Protein AF-A0A969T3J3-F1 (afdb_monomer_lite)

Sequence (54 aa):
MFFLITIVGHSQSGFIRGTVFDDNNGESLPGSTVAVDGTTLGTITDLDGNLILK

Secondary structure (DSSP, 8-state):
--------PPP----EEEE-B-TTT--B-TT-EEE-TTSS-EEE--TTSEEEE-

Structure (mmCIF, N/CA/C/O backbone):
data_AF-A0A969T3J3-F1
#
_entry.id   AF-A0A969T3J3-F1
#
loop_
_atom_site.group_PDB
_atom_site.id
_atom_site.type_symbol
_atom_site.label_atom_id
_atom_site.label_alt_id
_atom_site.label_comp_id
_atom_site.label_asym_id
_atom_site.label_entity_id
_atom_site.label_seq_id
_atom_site.pdbx_PDB_ins_code
_atom_site.Cartn_x
_atom_site.Cartn_y
_atom_site.Cartn_z
_atom_site.occupancy
_atom_site.B_iso_or_equiv
_atom_site.auth_seq_id
_atom_site.auth_comp_id
_atom_site.auth_asym_id
_atom_site.auth_atom_id
_atom_site.pdbx_PDB_model_num
ATOM 1 N N . MET A 1 1 ? -24.475 -24.451 40.136 1.00 52.09 1 MET A N 1
ATOM 2 C CA . MET A 1 1 ? -23.820 -23.152 39.876 1.00 52.09 1 MET A CA 1
ATOM 3 C C . MET A 1 1 ? -23.071 -23.284 38.555 1.00 52.09 1 MET A C 1
ATOM 5 O O . MET A 1 1 ? -22.079 -23.996 38.523 1.00 52.09 1 MET A O 1
ATOM 9 N N . PHE A 1 2 ? -23.593 -22.737 37.456 1.00 55.22 2 PHE A N 1
ATOM 10 C CA . PHE A 1 2 ? -22.958 -22.824 36.133 1.00 55.22 2 PHE A CA 1
ATOM 11 C C . PHE A 1 2 ? -22.084 -21.575 35.958 1.00 55.22 2 PHE A C 1
ATOM 13 O O . PHE A 1 2 ? -22.604 -20.464 36.018 1.00 55.22 2 PHE A O 1
ATOM 20 N N . PHE A 1 3 ? -20.765 -21.742 35.849 1.00 63.38 3 PHE A N 1
ATOM 21 C CA . PHE A 1 3 ? -19.817 -20.630 35.745 1.00 63.38 3 PHE A CA 1
ATOM 22 C C . PHE A 1 3 ? -19.543 -20.350 34.262 1.00 63.38 3 PHE A C 1
ATOM 24 O O . PHE A 1 3 ? -19.084 -21.236 33.543 1.00 63.38 3 PHE A O 1
ATOM 31 N N . LEU A 1 4 ? -19.868 -19.142 33.796 1.00 68.50 4 LEU A N 1
ATOM 32 C CA . LEU A 1 4 ? -19.675 -18.712 32.412 1.00 68.50 4 LEU A CA 1
ATOM 33 C C . LEU A 1 4 ? -18.373 -17.901 32.330 1.00 68.50 4 LEU A C 1
ATOM 35 O O . LEU A 1 4 ? -18.281 -16.823 32.910 1.00 68.50 4 LEU A O 1
ATOM 39 N N . ILE A 1 5 ? -17.361 -18.427 31.639 1.00 79.19 5 ILE A N 1
ATOM 40 C CA . ILE A 1 5 ? -16.105 -17.715 31.367 1.00 79.19 5 ILE A CA 1
ATOM 41 C C . ILE A 1 5 ? -16.239 -17.006 30.020 1.00 79.19 5 ILE A C 1
ATOM 43 O O . ILE A 1 5 ? -16.379 -17.650 28.981 1.00 79.19 5 ILE A O 1
ATOM 47 N N . THR A 1 6 ? -16.190 -15.676 30.030 1.00 72.62 6 THR A N 1
ATOM 48 C CA . THR A 1 6 ? -16.034 -14.863 28.820 1.00 72.62 6 THR A CA 1
ATOM 49 C C . THR A 1 6 ? -14.578 -14.890 28.375 1.00 72.62 6 THR A C 1
ATOM 51 O O . THR A 1 6 ? -13.704 -14.339 29.043 1.00 72.62 6 THR A O 1
ATOM 54 N N . ILE A 1 7 ? -14.322 -15.517 27.230 1.00 79.75 7 ILE A N 1
ATOM 55 C CA . ILE A 1 7 ? -13.070 -15.360 26.488 1.00 79.75 7 ILE A CA 1
ATOM 56 C C . ILE A 1 7 ? -12.976 -13.923 25.963 1.00 79.75 7 ILE A C 1
ATOM 58 O O . ILE A 1 7 ? -13.835 -13.466 25.211 1.00 79.75 7 ILE A O 1
ATOM 62 N N . VAL A 1 8 ? -11.937 -13.198 26.376 1.00 78.25 8 VAL A N 1
ATOM 63 C CA . VAL A 1 8 ? -11.605 -11.884 25.817 1.00 78.25 8 VAL A CA 1
ATOM 64 C C . VAL A 1 8 ? -11.012 -12.117 24.426 1.00 78.25 8 VAL A C 1
ATOM 66 O O . VAL A 1 8 ? -9.939 -12.701 24.296 1.00 78.25 8 VAL A O 1
ATOM 69 N N . GLY A 1 9 ? -11.725 -11.710 23.375 1.00 73.06 9 GLY A N 1
ATOM 70 C CA . GLY A 1 9 ? -11.210 -11.734 22.007 1.00 73.06 9 GLY A CA 1
ATOM 71 C C . GLY A 1 9 ? -10.272 -10.551 21.771 1.00 73.06 9 GLY A C 1
ATOM 72 O O . GLY A 1 9 ? -10.696 -9.402 21.871 1.00 73.06 9 GLY A O 1
ATOM 73 N N . HIS A 1 10 ? -9.004 -10.813 21.460 1.00 74.06 10 HIS A N 1
ATOM 74 C CA . HIS A 1 10 ? -8.070 -9.775 21.021 1.00 74.06 10 HIS A CA 1
ATOM 75 C C . HIS A 1 10 ? -8.306 -9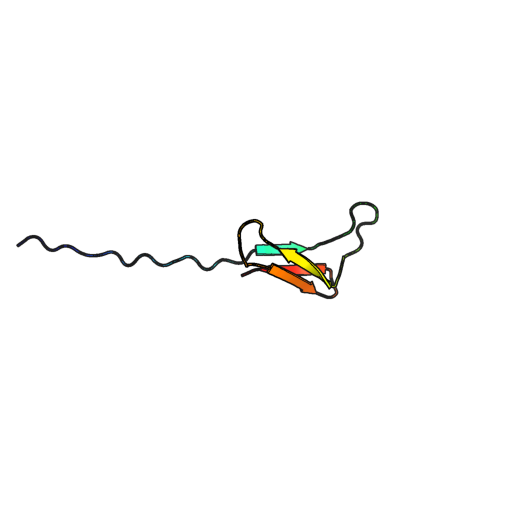.458 19.537 1.00 74.06 10 HIS A C 1
ATOM 77 O O . HIS A 1 10 ? -8.328 -10.368 18.708 1.00 74.06 10 HIS A O 1
ATOM 83 N N . SER A 1 11 ? -8.454 -8.176 19.187 1.00 72.19 11 SER A N 1
ATOM 84 C CA . SER A 1 11 ? -8.369 -7.742 17.787 1.00 72.19 11 SER A CA 1
ATOM 85 C C . SER A 1 11 ? -6.920 -7.868 17.309 1.00 72.19 11 SER A C 1
ATOM 87 O O . SER A 1 11 ? -5.993 -7.482 18.025 1.00 72.19 11 SER A O 1
ATOM 89 N N . GLN A 1 12 ? -6.716 -8.429 16.119 1.00 73.25 12 GLN A N 1
ATOM 90 C CA . GLN A 1 12 ? -5.389 -8.610 15.538 1.00 73.25 12 GLN A CA 1
ATOM 91 C C . GLN A 1 12 ? -4.958 -7.290 14.892 1.00 73.25 12 GLN A C 1
ATOM 93 O O . GLN A 1 12 ? -5.572 -6.852 13.923 1.00 73.25 12 GLN A O 1
ATOM 98 N N . SER A 1 13 ? -3.909 -6.651 15.414 1.00 73.62 13 SER A N 1
ATOM 99 C CA . SER A 1 13 ? -3.250 -5.551 14.705 1.00 73.62 13 SER A CA 1
ATOM 100 C C . SER A 1 13 ? -2.218 -6.149 13.751 1.00 73.62 13 SER A C 1
ATOM 102 O O . SER A 1 13 ? -1.268 -6.801 14.188 1.00 73.62 13 SER A O 1
ATOM 104 N N . GLY A 1 14 ? -2.452 -5.979 12.452 1.00 85.88 14 GLY A N 1
ATOM 105 C CA . GLY A 1 14 ? -1.549 -6.387 11.381 1.00 85.88 14 GLY A CA 1
ATOM 106 C C . GLY A 1 14 ? -0.993 -5.177 10.638 1.00 85.88 14 GLY A C 1
ATOM 107 O O . GLY A 1 14 ? -1.433 -4.054 10.853 1.00 85.88 14 GLY A O 1
ATOM 108 N N . PHE A 1 15 ? -0.024 -5.412 9.757 1.00 91.19 15 PHE A N 1
ATOM 109 C CA . PHE A 1 15 ? 0.502 -4.385 8.862 1.00 91.19 15 PHE A CA 1
ATOM 110 C C . PHE A 1 15 ? 0.506 -4.916 7.432 1.00 91.19 15 PHE A C 1
ATOM 112 O O . PHE A 1 15 ? 0.970 -6.035 7.202 1.00 91.19 15 PHE A O 1
ATOM 119 N N . ILE A 1 16 ? 0.051 -4.110 6.474 1.00 92.75 16 ILE A N 1
ATOM 120 C CA . ILE A 1 16 ? 0.259 -4.368 5.046 1.00 92.75 16 ILE A CA 1
ATOM 121 C C . ILE A 1 16 ? 1.546 -3.657 4.637 1.00 92.75 16 ILE A C 1
ATOM 123 O O . ILE A 1 16 ? 1.717 -2.464 4.888 1.00 92.75 16 ILE A O 1
ATOM 127 N N . ARG A 1 17 ? 2.466 -4.402 4.025 1.00 95.12 17 ARG A N 1
ATOM 128 C CA . ARG A 1 17 ? 3.716 -3.878 3.471 1.00 95.12 17 ARG A CA 1
ATOM 129 C C . ARG A 1 17 ? 3.749 -4.126 1.975 1.00 95.12 17 ARG A C 1
ATOM 131 O O . ARG A 1 17 ? 3.276 -5.164 1.519 1.00 95.12 17 ARG A O 1
ATOM 138 N N . GLY A 1 18 ? 4.339 -3.198 1.240 1.00 95.81 18 GLY A N 1
ATOM 139 C CA . GLY A 1 18 ? 4.510 -3.321 -0.199 1.00 95.81 18 GLY A CA 1
ATOM 140 C C . GLY A 1 18 ? 5.389 -2.215 -0.759 1.00 95.81 18 GLY A C 1
ATOM 141 O O . GLY A 1 18 ? 5.834 -1.336 -0.021 1.00 95.81 18 GLY A O 1
ATOM 142 N N . THR A 1 19 ? 5.597 -2.269 -2.067 1.00 97.00 19 THR A N 1
ATOM 143 C CA . THR A 1 19 ? 6.362 -1.286 -2.835 1.00 97.00 19 THR A CA 1
ATOM 144 C C . THR A 1 19 ? 5.540 -0.918 -4.063 1.00 97.00 19 THR A C 1
ATOM 146 O O . THR A 1 19 ? 4.962 -1.800 -4.698 1.00 97.00 19 THR A O 1
ATOM 149 N N . VAL A 1 20 ? 5.458 0.372 -4.377 1.00 97.25 20 VAL A N 1
ATOM 150 C CA . VAL A 1 20 ? 4.774 0.887 -5.568 1.00 97.25 20 VAL A CA 1
ATOM 151 C C . VAL A 1 20 ? 5.827 1.262 -6.604 1.00 97.25 20 VAL A C 1
ATOM 153 O O . VAL A 1 20 ? 6.759 2.004 -6.293 1.00 97.25 20 VAL A O 1
ATOM 156 N N . PHE A 1 21 ? 5.669 0.760 -7.824 1.00 97.06 21 PHE A N 1
ATOM 157 C CA . PHE A 1 21 ? 6.566 1.009 -8.949 1.00 97.06 21 PHE A CA 1
ATOM 158 C C . PHE A 1 21 ? 5.771 1.117 -10.258 1.00 97.06 21 PHE A C 1
ATOM 160 O O . PHE A 1 21 ? 4.642 0.626 -10.336 1.00 97.06 21 PHE A O 1
ATOM 167 N N . ASP A 1 22 ? 6.339 1.777 -11.266 1.00 97.31 22 ASP A N 1
ATOM 168 C CA . ASP A 1 22 ? 5.770 1.844 -12.615 1.00 97.31 22 ASP A CA 1
ATOM 169 C C . ASP A 1 22 ? 6.010 0.527 -13.367 1.00 97.31 22 ASP A C 1
ATOM 171 O O . ASP A 1 22 ? 7.116 -0.013 -13.378 1.00 97.31 22 ASP A O 1
ATOM 175 N N . ASP A 1 23 ? 4.967 -0.002 -14.001 1.00 97.25 23 ASP A N 1
ATOM 176 C CA . ASP A 1 23 ? 4.998 -1.311 -14.664 1.00 97.25 23 ASP A CA 1
ATOM 177 C C . ASP A 1 23 ? 5.876 -1.335 -15.93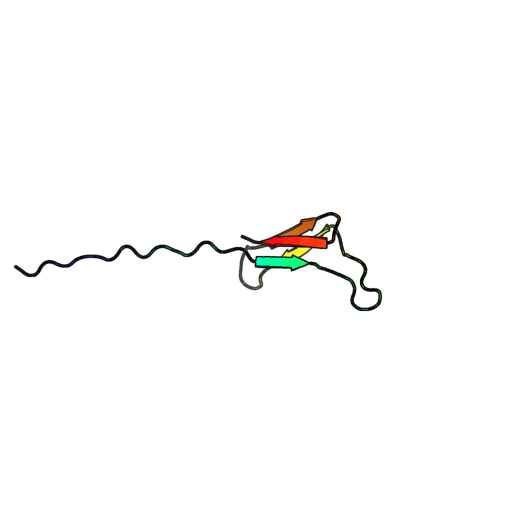0 1.00 97.25 23 ASP A C 1
ATOM 179 O O . ASP A 1 23 ? 6.437 -2.368 -16.288 1.00 97.25 23 ASP A O 1
ATOM 183 N N . ASN A 1 24 ? 6.043 -0.198 -16.613 1.00 97.75 24 ASN A N 1
ATOM 184 C CA . ASN A 1 24 ? 6.753 -0.146 -17.892 1.00 97.75 24 ASN A CA 1
ATOM 185 C C . ASN A 1 24 ? 8.272 -0.131 -17.720 1.00 97.75 24 ASN A C 1
ATOM 187 O O . ASN A 1 24 ? 8.994 -0.654 -18.572 1.00 97.75 24 ASN A O 1
ATOM 191 N N . ASN A 1 25 ? 8.762 0.523 -16.664 1.00 96.81 25 ASN A N 1
ATOM 192 C CA . ASN A 1 25 ? 10.194 0.743 -16.450 1.00 96.81 25 ASN A CA 1
ATOM 193 C C . ASN A 1 25 ? 10.717 0.214 -15.101 1.00 96.81 25 ASN A C 1
ATOM 195 O O . ASN A 1 25 ? 11.932 0.143 -14.921 1.00 96.81 25 ASN A O 1
ATOM 199 N N . GLY A 1 26 ? 9.836 -0.196 -14.183 1.00 95.50 26 GLY A N 1
ATOM 200 C CA . GLY A 1 26 ? 10.200 -0.709 -12.863 1.00 95.50 26 GLY A CA 1
ATOM 201 C C . GLY A 1 26 ? 10.679 0.357 -11.874 1.00 95.50 26 GLY A C 1
ATOM 202 O O . GLY A 1 26 ? 11.238 0.002 -10.837 1.00 95.50 26 GLY A O 1
ATOM 203 N N . GLU A 1 27 ? 10.507 1.646 -12.169 1.00 97.31 27 GLU A N 1
ATOM 204 C CA . GLU A 1 27 ? 10.926 2.728 -11.278 1.00 97.31 27 GLU A CA 1
ATOM 205 C C . GLU A 1 27 ? 10.001 2.830 -10.062 1.00 97.31 27 GLU A C 1
ATOM 207 O O . GLU A 1 27 ? 8.776 2.836 -10.192 1.00 97.31 27 GLU A O 1
ATOM 212 N N . SER A 1 28 ? 10.588 2.947 -8.868 1.00 96.88 28 SER A N 1
ATOM 213 C CA . SER A 1 28 ? 9.840 3.201 -7.636 1.00 96.88 28 SER A CA 1
ATOM 214 C C . SER A 1 28 ? 9.070 4.518 -7.709 1.00 96.88 28 SER A C 1
ATOM 216 O O . SER A 1 28 ? 9.583 5.523 -8.200 1.00 96.88 28 SER A O 1
ATOM 218 N N . LEU A 1 29 ? 7.857 4.533 -7.151 1.00 97.06 29 LEU A N 1
ATOM 219 C CA . LEU A 1 29 ? 6.972 5.698 -7.160 1.00 97.06 29 LEU A CA 1
ATOM 220 C C . LEU A 1 29 ? 6.842 6.321 -5.759 1.00 97.06 29 LEU A C 1
ATOM 222 O O . LEU A 1 29 ? 5.903 5.990 -5.020 1.00 97.06 29 LEU A O 1
ATOM 226 N N . PRO A 1 30 ? 7.754 7.233 -5.373 1.00 97.19 30 PRO A N 1
ATOM 227 C CA . PRO A 1 30 ? 7.702 7.918 -4.087 1.00 97.19 30 PRO A C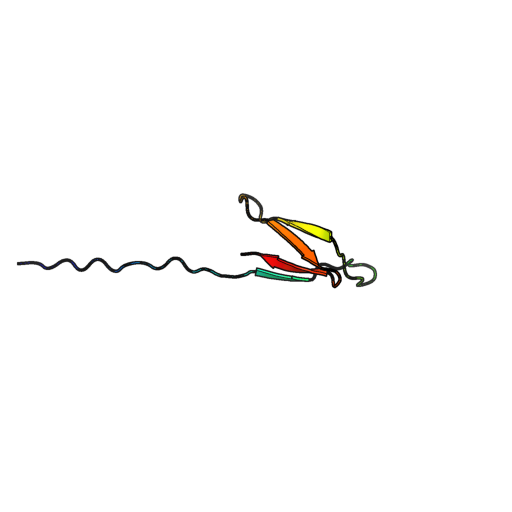A 1
ATOM 228 C C . PRO A 1 30 ? 6.557 8.934 -4.012 1.00 97.19 30 PRO A C 1
ATOM 230 O O . PRO A 1 30 ? 6.186 9.554 -5.008 1.00 97.19 30 PRO A O 1
ATOM 233 N N . GLY A 1 31 ? 6.000 9.134 -2.814 1.00 96.62 31 GLY A N 1
ATOM 234 C CA . GLY A 1 31 ? 4.900 10.082 -2.591 1.00 96.62 31 GLY A CA 1
ATOM 235 C C . GLY A 1 31 ? 3.538 9.633 -3.140 1.00 96.62 31 GLY A C 1
ATOM 236 O O . GLY A 1 31 ? 2.581 10.409 -3.124 1.00 96.62 31 GLY A O 1
ATOM 237 N N . SER A 1 32 ? 3.424 8.387 -3.599 1.00 96.94 32 SER A N 1
ATOM 238 C CA . SER A 1 32 ? 2.168 7.803 -4.068 1.00 96.94 32 SER A CA 1
ATOM 239 C C . SER A 1 32 ? 1.227 7.552 -2.896 1.00 96.94 32 SER A C 1
ATOM 241 O O . SER A 1 32 ? 1.628 7.010 -1.867 1.00 96.94 32 SER A O 1
ATOM 243 N N . THR A 1 33 ? -0.045 7.921 -3.056 1.00 96.75 33 THR A N 1
ATOM 244 C CA . THR A 1 33 ? -1.085 7.631 -2.061 1.00 96.75 33 THR A CA 1
ATOM 245 C C . THR A 1 33 ? -1.640 6.230 -2.284 1.00 96.75 33 THR A C 1
ATOM 247 O O . THR A 1 33 ? -2.076 5.902 -3.384 1.00 96.75 33 THR A O 1
ATOM 250 N N . VAL A 1 34 ? -1.670 5.421 -1.226 1.00 96.06 34 VAL A N 1
ATOM 251 C CA . VAL A 1 34 ? -2.267 4.083 -1.221 1.00 96.06 34 VAL A CA 1
ATOM 252 C C . VAL A 1 34 ? -3.392 4.059 -0.201 1.00 96.06 34 VAL A C 1
ATOM 254 O O . VAL A 1 34 ? -3.175 4.384 0.963 1.00 96.06 34 VAL A O 1
ATOM 257 N N . ALA A 1 35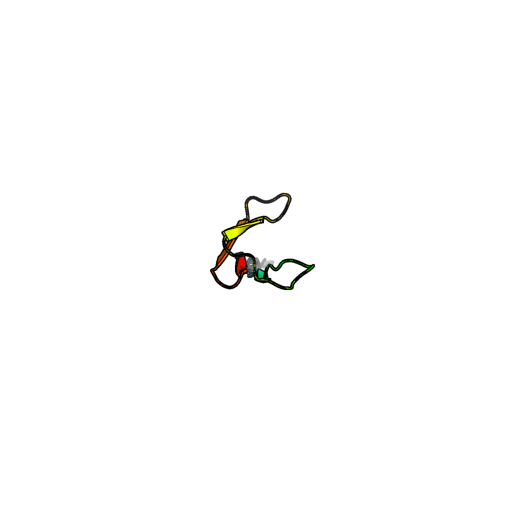 ? -4.589 3.670 -0.629 1.00 95.75 35 ALA A N 1
ATOM 258 C CA . ALA A 1 35 ? -5.778 3.603 0.213 1.00 95.75 35 ALA A CA 1
ATOM 259 C C . ALA A 1 35 ? -6.438 2.226 0.107 1.00 95.75 35 ALA A C 1
ATOM 261 O O . ALA A 1 35 ? -6.402 1.594 -0.950 1.00 95.75 35 ALA A O 1
ATOM 262 N N . VAL A 1 36 ? -7.048 1.771 1.200 1.00 94.25 36 VAL A N 1
ATOM 263 C CA . VAL A 1 36 ? -7.865 0.553 1.207 1.00 94.25 36 VAL A CA 1
ATOM 264 C C . VAL A 1 36 ? -9.312 0.947 0.975 1.00 94.25 36 VAL A C 1
ATOM 266 O O . VAL A 1 36 ? -9.919 1.637 1.800 1.00 94.25 36 VAL A O 1
ATOM 269 N N . ASP A 1 37 ? -9.847 0.497 -0.156 1.00 95.38 37 ASP A N 1
ATOM 270 C CA . ASP A 1 37 ? -11.209 0.808 -0.570 1.00 95.38 37 ASP A CA 1
ATOM 271 C C . ASP A 1 37 ? -12.241 0.409 0.497 1.00 95.38 37 ASP A C 1
ATOM 273 O O . ASP A 1 37 ? -12.103 -0.602 1.190 1.00 95.38 37 ASP A O 1
ATOM 277 N N . GLY A 1 38 ? -13.260 1.249 0.667 1.00 95.38 38 GLY A N 1
ATOM 278 C CA . GLY A 1 38 ? -14.283 1.088 1.702 1.00 95.38 38 GLY A CA 1
ATOM 279 C C . GLY A 1 38 ? -13.822 1.358 3.142 1.00 95.38 38 GLY A C 1
ATOM 280 O O . GLY A 1 38 ? -14.606 1.157 4.070 1.00 95.38 38 GLY A O 1
ATOM 281 N N . THR A 1 39 ? -12.590 1.830 3.363 1.00 93.44 39 THR A N 1
ATOM 282 C CA . THR A 1 39 ? -12.076 2.198 4.694 1.00 93.44 39 THR A CA 1
ATOM 283 C C . THR A 1 39 ? -11.542 3.631 4.719 1.00 93.44 39 THR A C 1
ATOM 285 O O . THR A 1 39 ? -11.434 4.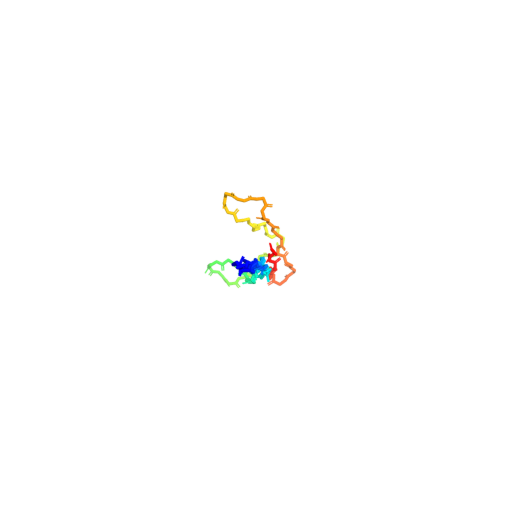297 3.694 1.00 93.44 39 THR A O 1
ATOM 288 N N . THR A 1 40 ? -11.172 4.118 5.904 1.00 94.00 40 THR A N 1
ATOM 289 C CA . THR A 1 40 ? -10.410 5.368 6.060 1.00 94.00 40 THR A CA 1
ATOM 290 C C . THR A 1 40 ? -8.901 5.124 6.147 1.00 94.00 40 THR A C 1
ATOM 292 O O . THR A 1 40 ? -8.156 6.035 6.507 1.00 94.00 40 THR A O 1
ATOM 295 N N . LEU A 1 41 ? -8.444 3.891 5.903 1.00 93.88 41 LEU A N 1
ATOM 296 C CA . LEU A 1 41 ? -7.035 3.532 5.978 1.00 93.88 41 LEU A CA 1
ATOM 297 C C . LEU A 1 41 ? -6.341 3.914 4.674 1.00 93.88 41 LEU A C 1
ATOM 299 O O . LEU A 1 41 ? -6.702 3.45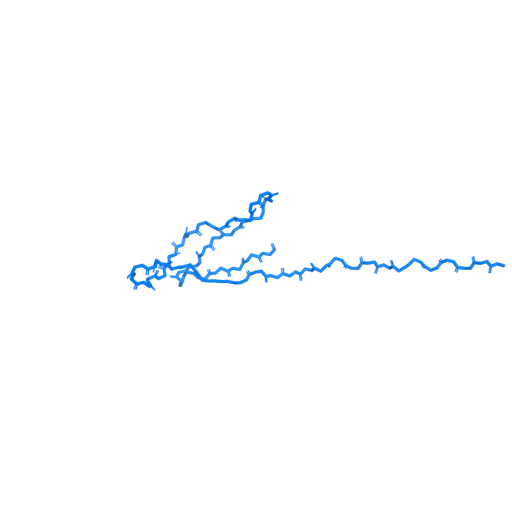7 3.588 1.00 93.88 41 LEU A O 1
ATOM 303 N N . GLY A 1 42 ? -5.305 4.731 4.807 1.00 94.94 42 GLY A N 1
ATOM 304 C CA . GLY A 1 42 ? -4.403 5.073 3.723 1.00 94.94 42 GLY A CA 1
ATOM 305 C C . GLY A 1 42 ? -3.014 5.411 4.247 1.00 94.94 42 GLY A C 1
ATOM 306 O O . GLY A 1 42 ? -2.826 5.693 5.431 1.00 94.94 42 GLY A O 1
ATOM 307 N N . THR A 1 43 ? -2.032 5.343 3.361 1.00 96.44 43 THR A N 1
ATOM 308 C CA . THR A 1 43 ? -0.635 5.679 3.628 1.00 96.44 43 THR A CA 1
ATOM 309 C C . THR A 1 43 ? -0.002 6.286 2.377 1.00 96.44 43 THR A C 1
ATOM 311 O O . THR A 1 43 ? -0.607 6.298 1.303 1.00 96.44 43 THR A O 1
ATOM 314 N N . ILE A 1 44 ? 1.207 6.814 2.521 1.00 97.00 44 ILE A N 1
ATOM 315 C CA . ILE A 1 44 ? 1.987 7.411 1.435 1.00 97.00 44 ILE A CA 1
ATOM 316 C C . ILE A 1 44 ? 3.307 6.647 1.337 1.00 97.00 44 ILE A C 1
ATOM 318 O O . ILE A 1 44 ? 3.873 6.269 2.365 1.00 97.00 44 ILE A O 1
ATOM 322 N N . THR A 1 45 ? 3.781 6.397 0.117 1.00 97.56 45 THR A N 1
ATOM 323 C CA . THR A 1 45 ? 5.067 5.726 -0.108 1.00 97.56 45 THR A CA 1
ATOM 324 C C . THR A 1 45 ? 6.260 6.611 0.258 1.00 97.56 45 THR A C 1
ATOM 326 O O . THR A 1 45 ? 6.221 7.834 0.094 1.00 97.56 45 THR A O 1
ATOM 329 N N . ASP A 1 46 ? 7.335 5.992 0.748 1.00 97.19 46 ASP A N 1
ATOM 330 C CA . ASP A 1 46 ? 8.612 6.656 1.027 1.00 97.19 46 ASP A CA 1
ATOM 331 C C . ASP A 1 46 ? 9.441 6.919 -0.248 1.00 97.19 46 ASP A C 1
ATOM 333 O O . ASP A 1 46 ? 8.955 6.747 -1.365 1.00 97.19 46 ASP A O 1
ATOM 337 N N . LEU A 1 47 ? 10.694 7.364 -0.087 1.00 97.19 47 LEU A N 1
ATOM 338 C CA . LEU A 1 47 ? 11.594 7.700 -1.200 1.00 97.19 47 LEU A CA 1
ATOM 339 C C . LEU A 1 47 ? 11.946 6.506 -2.100 1.00 97.19 47 LEU A C 1
ATOM 341 O O . LEU A 1 47 ? 12.263 6.713 -3.268 1.00 97.19 47 LEU A O 1
ATOM 345 N N . ASP A 1 48 ? 11.852 5.284 -1.579 1.00 96.31 48 ASP A N 1
ATOM 346 C CA . ASP A 1 48 ? 12.129 4.047 -2.309 1.00 96.31 48 ASP A CA 1
ATOM 347 C C . ASP A 1 48 ? 10.835 3.406 -2.850 1.00 96.31 48 ASP A C 1
ATOM 349 O O . ASP A 1 48 ? 10.860 2.303 -3.401 1.00 96.31 48 ASP A O 1
ATOM 353 N N . GLY A 1 49 ? 9.688 4.081 -2.705 1.00 96.81 49 GLY A N 1
ATOM 354 C CA . GLY A 1 49 ? 8.375 3.576 -3.105 1.00 96.81 49 GLY A CA 1
ATOM 355 C C . GLY A 1 49 ? 7.768 2.580 -2.112 1.00 96.81 49 GLY A C 1
ATOM 356 O O . GLY A 1 49 ? 6.715 2.006 -2.398 1.00 96.81 49 GLY A O 1
ATOM 357 N N . ASN A 1 50 ? 8.389 2.354 -0.950 1.00 97.69 50 ASN A N 1
ATOM 358 C CA . ASN A 1 50 ? 7.893 1.403 0.040 1.00 97.69 50 ASN A CA 1
ATOM 359 C C . ASN A 1 50 ? 6.757 2.005 0.866 1.00 97.69 50 ASN A C 1
ATOM 361 O O . ASN A 1 50 ? 6.716 3.206 1.132 1.00 97.69 50 ASN A O 1
ATOM 365 N N . LEU A 1 51 ? 5.844 1.151 1.323 1.00 97.19 51 LEU A N 1
ATOM 366 C CA . LEU A 1 51 ? 4.741 1.539 2.192 1.00 97.19 51 LEU A CA 1
ATOM 367 C C . LEU A 1 51 ? 4.547 0.577 3.360 1.00 97.19 51 LEU A C 1
ATOM 369 O O . LEU A 1 51 ? 4.788 -0.631 3.272 1.00 97.19 51 LEU A O 1
ATOM 373 N N . ILE A 1 52 ? 4.033 1.134 4.454 1.00 94.94 52 ILE A N 1
ATOM 374 C CA . ILE A 1 52 ? 3.504 0.385 5.589 1.00 94.94 52 ILE A CA 1
ATOM 375 C C . ILE A 1 52 ? 2.135 0.977 5.921 1.00 94.94 52 ILE A C 1
ATOM 377 O O . ILE A 1 52 ? 2.029 2.153 6.274 1.00 94.94 52 ILE A O 1
ATOM 381 N N . LEU A 1 53 ? 1.094 0.159 5.808 1.00 92.38 53 LEU A N 1
ATOM 382 C CA . LEU A 1 53 ? -0.271 0.488 6.202 1.00 92.38 53 LEU A CA 1
ATOM 383 C C . LEU A 1 53 ? -0.617 -0.295 7.473 1.00 92.38 53 LEU A C 1
ATOM 385 O O . LEU A 1 53 ? -0.341 -1.495 7.553 1.00 92.38 53 LEU A O 1
ATOM 389 N N . LYS A 1 54 ? -1.164 0.401 8.469 1.00 85.44 54 LYS A N 1
ATOM 390 C CA . LYS A 1 54 ? -1.580 -0.168 9.757 1.00 85.44 54 LYS A CA 1
ATOM 391 C C . LYS A 1 54 ? -3.071 -0.462 9.783 1.00 85.44 54 LYS A C 1
ATOM 393 O O . LYS A 1 54 ? -3.797 0.255 9.063 1.00 85.44 54 LYS A O 1
#

pLDDT: mean 89.44, std 11.71, range [52.09, 97.75]

Foldseek 3Di:
DDDDDDDDDDDDDDKDKDFDADPPPRQGDFQDKDDDPPDPWIDGAHPRRIDITD

Radius of gyration: 18.95 Å; chains: 1; bounding box: 36×33×58 Å